Protein AF-A0A6G0PZ71-F1 (afdb_monomer_lite)

Organism: NCBI:txid53985

pLDDT: mean 70.02, std 16.1, range [35.06, 93.56]

Radius of gyration: 21.22 Å; chains: 1; bounding box: 61×42×43 Å

Secondary structure (DSSP, 8-state):
--HHHHHHTT--------HHHHTT-GGGGS---HHHHHHHHHHHTS-SS--------HHHHHHHHHHHSPPPPPPGGGPPPPPHHHHHHHHHHHTTTT--SSS-TTHHHHS-HHHHHHHHHHIIIII---------TT----TT--HHHHHHHHHHHH--SSS-TT-

Foldseek 3Di:
DDPVVVLVVPDDDDDQQDLVLQCVDPVLVDDDDPVRSVVSSCVLRDQLVPPPCPVDDPLLVVLLCQQADAEDADAQVQADADDPSVVVSVVCVVVVNNLHPAGGNNCRRHPHPVVVVVSRVCCVVPRPPPPPLVQDPPDDDDPDHDVVVVVVSSQVSQDDPRTRSRD

Sequence (167 aa):
MTWGDRVRNNNPDNEDITEVMARKSHMLEGVWNPIQQAHLVRTLMADWDITESETWTTDVVNMRQEAMAKAQVSCDESIRAWTQRENDILVAYLEGKLDLPHPLNFIKEIMVGEHRAMLEDMHENVFNVSLTAVIPATVRMPRNAAHAVIFRELFMANTDRNTGQKM

Structure (mmCIF, N/CA/C/O backbone):
data_AF-A0A6G0PZ71-F1
#
_entry.id   AF-A0A6G0PZ71-F1
#
loop_
_atom_site.group_PDB
_atom_site.id
_atom_site.type_symbol
_atom_site.label_atom_id
_atom_site.label_alt_id
_atom_site.label_comp_id
_atom_site.label_asym_id
_atom_site.label_entity_id
_atom_site.label_seq_id
_atom_site.pdbx_PDB_ins_code
_atom_site.Cartn_x
_atom_site.Cartn_y
_atom_site.Cartn_z
_atom_site.occupancy
_atom_site.B_iso_or_equiv
_atom_site.auth_seq_id
_atom_site.auth_comp_id
_atom_site.auth_asym_id
_atom_site.auth_atom_id
_atom_site.pdbx_PDB_model_num
ATOM 1 N N . MET A 1 1 ? 38.014 7.305 6.335 1.00 40.34 1 MET A N 1
ATOM 2 C CA . MET A 1 1 ? 37.488 6.642 5.126 1.00 40.34 1 MET A CA 1
ATOM 3 C C . MET A 1 1 ? 36.433 5.653 5.580 1.00 40.34 1 MET A C 1
ATOM 5 O O . MET A 1 1 ? 36.769 4.674 6.239 1.00 40.34 1 MET A O 1
ATOM 9 N N . THR A 1 2 ? 35.168 5.995 5.377 1.00 49.84 2 THR A N 1
ATOM 10 C CA . THR A 1 2 ? 34.026 5.198 5.837 1.00 49.84 2 THR A CA 1
ATOM 11 C C . THR A 1 2 ? 33.738 4.065 4.849 1.00 49.84 2 THR A C 1
ATOM 13 O O . THR A 1 2 ? 34.220 4.080 3.717 1.00 49.84 2 THR A O 1
ATOM 16 N N . TRP A 1 3 ? 32.974 3.054 5.265 1.00 35.06 3 TRP A N 1
ATOM 17 C CA . TRP A 1 3 ? 32.580 1.953 4.378 1.00 35.06 3 TRP A CA 1
ATOM 18 C C . TRP A 1 3 ? 31.808 2.458 3.144 1.00 35.06 3 TRP A C 1
ATOM 20 O O . TRP A 1 3 ? 32.073 1.996 2.037 1.00 35.06 3 TRP A O 1
ATOM 30 N N . GLY A 1 4 ? 30.978 3.496 3.308 1.00 40.19 4 GLY A N 1
ATOM 31 C CA . GLY A 1 4 ? 30.286 4.162 2.199 1.00 40.19 4 GLY A CA 1
ATOM 32 C C . GLY A 1 4 ? 31.230 4.791 1.167 1.00 40.19 4 GLY A C 1
ATOM 33 O O . GLY A 1 4 ? 30.928 4.779 -0.022 1.00 40.19 4 GLY A O 1
ATOM 34 N N . ASP A 1 5 ? 32.414 5.258 1.580 1.00 41.88 5 ASP A N 1
ATOM 35 C CA . ASP A 1 5 ? 33.416 5.814 0.656 1.00 41.88 5 ASP A CA 1
ATOM 36 C C . ASP A 1 5 ? 34.087 4.728 -0.196 1.00 41.88 5 ASP A C 1
ATOM 38 O O . ASP A 1 5 ? 34.481 4.983 -1.329 1.00 41.88 5 ASP A O 1
ATOM 42 N N . ARG A 1 6 ? 34.204 3.498 0.324 1.00 46.50 6 ARG A N 1
ATOM 43 C CA . ARG A 1 6 ? 34.765 2.365 -0.434 1.00 46.50 6 ARG A CA 1
ATOM 44 C C . ARG A 1 6 ? 33.784 1.791 -1.448 1.00 46.50 6 ARG A C 1
ATOM 46 O O . ARG A 1 6 ? 34.229 1.334 -2.490 1.00 46.50 6 ARG A O 1
ATOM 53 N N . VAL A 1 7 ? 32.487 1.814 -1.145 1.00 48.22 7 VAL A N 1
ATOM 54 C CA . VAL A 1 7 ? 31.440 1.359 -2.073 1.00 48.22 7 VAL A CA 1
ATOM 55 C C . VAL A 1 7 ? 31.344 2.314 -3.263 1.00 48.22 7 VAL A C 1
ATOM 57 O O . VAL A 1 7 ? 31.405 1.867 -4.401 1.00 48.22 7 VAL A O 1
ATOM 60 N N . ARG A 1 8 ? 31.332 3.631 -3.010 1.00 52.03 8 ARG A N 1
ATOM 61 C CA . ARG A 1 8 ? 31.295 4.656 -4.070 1.00 52.03 8 ARG A CA 1
ATOM 62 C C . ARG A 1 8 ? 32.521 4.641 -4.986 1.00 52.03 8 ARG A C 1
ATOM 64 O O . ARG A 1 8 ? 32.387 4.846 -6.184 1.00 52.03 8 ARG A O 1
ATOM 71 N N . ASN A 1 9 ? 33.707 4.373 -4.437 1.00 46.16 9 ASN A N 1
ATOM 72 C CA . ASN A 1 9 ? 34.954 4.375 -5.209 1.00 46.16 9 ASN A CA 1
ATOM 73 C C . ASN A 1 9 ? 35.186 3.109 -6.053 1.00 46.16 9 ASN A C 1
ATOM 75 O O . ASN A 1 9 ? 36.140 3.085 -6.826 1.00 46.16 9 ASN A O 1
ATOM 79 N N . ASN A 1 10 ? 34.368 2.063 -5.896 1.00 47.75 10 ASN A N 1
ATOM 80 C CA . ASN A 1 10 ? 34.544 0.779 -6.582 1.00 47.75 10 ASN A CA 1
ATOM 81 C C . ASN A 1 10 ? 33.603 0.572 -7.779 1.00 47.75 10 ASN A C 1
ATOM 83 O O . ASN A 1 10 ? 33.580 -0.537 -8.306 1.00 47.75 10 ASN A O 1
ATOM 87 N N . ASN A 1 11 ? 32.839 1.584 -8.203 1.00 47.97 11 ASN A N 1
ATOM 88 C CA . ASN A 1 11 ? 31.903 1.442 -9.319 1.00 47.97 11 ASN A CA 1
ATOM 89 C C . ASN A 1 11 ? 32.659 1.507 -10.664 1.00 47.97 11 ASN A C 1
ATOM 91 O O . ASN A 1 11 ? 33.208 2.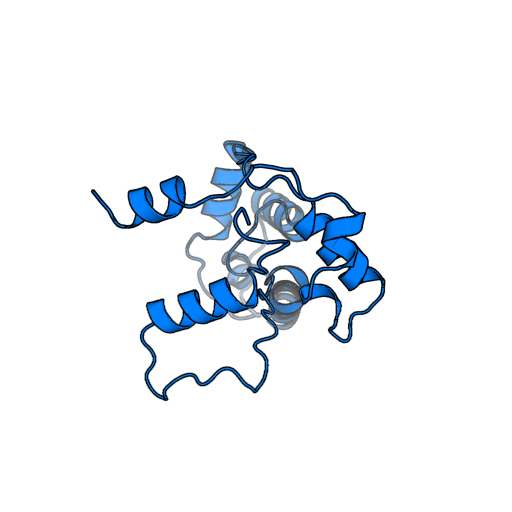567 -10.979 1.00 47.97 11 ASN A O 1
ATOM 95 N N . PRO A 1 12 ? 32.741 0.416 -11.450 1.00 47.22 12 PRO A N 1
ATOM 96 C CA . PRO A 1 12 ? 33.213 0.493 -12.824 1.00 47.22 12 PRO A CA 1
ATOM 97 C C . PRO A 1 12 ? 32.085 1.056 -13.705 1.00 47.22 12 PRO A C 1
ATOM 99 O O . PRO A 1 12 ? 30.935 0.671 -13.538 1.00 47.22 12 PRO A O 1
ATOM 102 N N . ASP A 1 13 ? 32.441 1.994 -14.583 1.00 50.31 13 ASP A N 1
ATOM 103 C CA . ASP A 1 13 ? 31.657 2.627 -15.656 1.00 50.31 13 ASP A CA 1
ATOM 104 C C . ASP A 1 13 ? 30.119 2.693 -15.511 1.00 50.31 13 ASP A C 1
ATOM 106 O O . ASP A 1 13 ? 29.372 1.744 -15.738 1.00 50.31 13 ASP A O 1
ATOM 110 N N . ASN A 1 14 ? 29.669 3.912 -15.190 1.00 53.75 14 ASN A N 1
ATOM 111 C CA . ASN A 1 14 ? 28.287 4.392 -15.165 1.00 53.75 14 ASN A CA 1
ATOM 112 C C . ASN A 1 14 ? 27.637 4.364 -16.565 1.00 53.75 14 ASN A C 1
ATOM 114 O O . ASN A 1 14 ? 27.531 5.408 -17.210 1.00 53.75 14 ASN A O 1
ATOM 118 N N . GLU A 1 15 ? 27.160 3.215 -17.025 1.00 59.19 15 GLU A N 1
ATOM 119 C CA . GLU A 1 15 ? 26.199 3.164 -18.134 1.00 59.19 15 GLU A CA 1
ATOM 120 C C . GLU A 1 15 ? 24.790 2.878 -17.599 1.00 59.19 15 GLU A C 1
ATOM 122 O O . GLU A 1 15 ? 24.599 2.003 -16.751 1.00 59.19 15 GLU A O 1
ATOM 127 N N . ASP A 1 16 ? 23.801 3.641 -18.074 1.00 62.97 16 ASP A N 1
ATOM 128 C CA . ASP A 1 16 ? 22.392 3.430 -17.739 1.00 62.97 16 ASP A CA 1
ATOM 129 C C . ASP A 1 16 ? 21.931 2.051 -18.233 1.00 62.97 16 ASP A C 1
ATOM 131 O O . ASP A 1 16 ? 22.280 1.609 -19.335 1.00 62.97 16 ASP A O 1
ATOM 135 N N . ILE A 1 17 ? 21.126 1.350 -17.428 1.00 67.75 17 ILE A N 1
ATOM 136 C CA . ILE A 1 17 ? 20.658 0.002 -17.767 1.00 67.75 17 ILE A CA 1
ATOM 137 C C . ILE A 1 17 ? 19.709 0.087 -18.969 1.00 67.75 17 ILE A C 1
ATOM 139 O O . ILE A 1 17 ? 18.556 0.504 -18.863 1.00 67.75 17 ILE A O 1
ATOM 143 N N . THR A 1 18 ? 20.183 -0.356 -20.132 1.00 75.12 18 THR A N 1
ATOM 144 C CA . THR A 1 18 ? 19.356 -0.446 -21.344 1.00 75.12 18 THR A CA 1
ATOM 145 C C . THR A 1 18 ? 18.377 -1.621 -21.274 1.00 75.12 18 THR A C 1
ATOM 147 O O . THR A 1 18 ? 18.619 -2.621 -20.596 1.00 75.12 18 THR A O 1
ATOM 150 N N . GLU A 1 19 ? 17.290 -1.568 -22.051 1.00 76.06 19 GLU A N 1
ATOM 151 C CA . GLU A 1 19 ? 16.286 -2.644 -22.100 1.00 76.06 19 GLU A CA 1
ATOM 152 C C . GLU A 1 19 ? 16.896 -4.016 -22.441 1.00 76.06 19 GLU A C 1
ATOM 154 O O . GLU A 1 19 ? 16.490 -5.048 -21.908 1.00 76.06 19 GLU A O 1
ATOM 159 N N . VAL A 1 20 ? 17.917 -4.038 -23.303 1.00 76.50 20 VAL A N 1
ATOM 160 C CA . VAL A 1 20 ? 18.623 -5.267 -23.695 1.00 76.50 20 VAL A CA 1
ATOM 161 C C . VAL A 1 20 ? 19.412 -5.860 -22.523 1.00 76.50 20 VAL A C 1
ATOM 163 O O . VAL A 1 20 ? 19.517 -7.083 -22.424 1.00 76.50 20 VAL A O 1
ATOM 166 N N . MET A 1 21 ? 19.953 -5.019 -21.638 1.00 70.19 21 MET A N 1
ATOM 167 C CA . MET A 1 21 ? 20.651 -5.446 -20.422 1.00 70.19 21 MET A CA 1
ATOM 168 C C . MET A 1 21 ? 19.655 -5.901 -19.355 1.00 70.19 21 MET A C 1
ATOM 170 O O . MET A 1 21 ? 19.818 -6.989 -18.809 1.00 70.19 21 MET A O 1
ATOM 174 N N . ALA A 1 22 ? 18.570 -5.147 -19.145 1.00 70.75 22 ALA A N 1
ATOM 175 C CA . ALA A 1 22 ? 17.492 -5.511 -18.226 1.00 70.75 22 ALA A CA 1
ATOM 176 C C . ALA A 1 22 ? 16.880 -6.878 -18.572 1.00 70.75 22 ALA A C 1
ATOM 178 O O . ALA A 1 22 ? 16.730 -7.734 -17.704 1.00 70.75 22 ALA A O 1
ATOM 179 N N . ARG A 1 23 ? 16.608 -7.132 -19.860 1.00 73.75 23 ARG A N 1
ATOM 180 C CA . ARG A 1 23 ? 16.066 -8.412 -20.351 1.00 73.75 23 ARG A CA 1
ATOM 181 C C . ARG A 1 23 ? 17.004 -9.610 -20.160 1.00 73.75 23 ARG A C 1
ATOM 183 O O . ARG A 1 23 ? 16.532 -10.742 -20.188 1.00 73.75 23 ARG A O 1
ATOM 190 N N . LYS A 1 24 ? 18.309 -9.374 -19.997 1.00 71.19 24 LYS A N 1
ATOM 191 C CA . LYS A 1 24 ? 19.335 -10.401 -19.743 1.00 71.19 24 LYS A CA 1
ATOM 192 C C . LYS A 1 24 ? 19.653 -10.575 -18.256 1.00 71.19 24 LYS A C 1
ATOM 194 O O . LYS A 1 24 ? 20.539 -11.356 -17.927 1.00 71.19 24 LYS A O 1
ATOM 199 N N . SER A 1 25 ? 18.969 -9.843 -17.380 1.00 67.62 25 SER A N 1
ATOM 200 C CA . SER A 1 25 ? 19.173 -9.937 -15.941 1.00 67.62 25 SER A CA 1
ATOM 201 C C . SER A 1 25 ? 18.752 -11.306 -15.416 1.00 67.62 25 SER A C 1
ATOM 203 O O . SER A 1 25 ? 17.664 -11.794 -15.740 1.00 67.62 25 SER A O 1
ATOM 205 N N . HIS A 1 26 ? 19.563 -11.869 -14.518 1.00 65.19 26 HIS A N 1
ATOM 206 C CA . HIS A 1 26 ? 19.209 -13.068 -13.753 1.00 65.19 26 HIS A CA 1
ATOM 207 C C . HIS A 1 26 ? 17.874 -12.916 -12.998 1.00 65.19 26 HIS A C 1
ATOM 209 O O . HIS A 1 26 ? 17.186 -13.907 -12.760 1.00 65.19 26 HIS A O 1
ATOM 215 N N . MET A 1 27 ? 17.451 -11.685 -12.676 1.00 63.28 27 MET A N 1
ATOM 216 C CA . MET A 1 27 ? 16.154 -11.423 -12.039 1.00 63.28 27 MET A CA 1
ATOM 217 C C . MET A 1 27 ? 14.963 -11.871 -12.897 1.00 63.28 27 MET A C 1
ATOM 219 O O . MET A 1 27 ? 13.917 -12.209 -12.352 1.00 63.28 27 MET A O 1
ATOM 223 N N . LEU A 1 28 ? 15.104 -11.917 -14.225 1.00 65.38 28 LEU A N 1
ATOM 224 C CA . LEU A 1 28 ? 14.042 -12.329 -15.148 1.00 65.38 28 LEU A CA 1
ATOM 225 C C . LEU A 1 28 ? 14.050 -13.828 -15.475 1.00 65.38 28 LEU A C 1
ATOM 227 O O . LEU A 1 28 ? 13.153 -14.289 -16.175 1.00 65.38 28 LEU A O 1
ATOM 231 N N . GLU A 1 29 ? 15.013 -14.596 -14.958 1.00 64.69 29 GLU A N 1
ATOM 232 C CA . GLU A 1 29 ? 15.096 -16.052 -15.166 1.00 64.69 29 GLU A CA 1
ATOM 233 C C . GLU A 1 29 ? 14.097 -16.853 -14.307 1.00 64.69 29 GLU A C 1
ATOM 235 O O . GLU A 1 29 ? 13.962 -18.067 -14.467 1.00 64.69 29 GLU A O 1
ATOM 240 N N . GLY A 1 30 ? 13.382 -16.187 -13.395 1.00 64.88 30 GLY A N 1
ATOM 241 C CA . GLY A 1 30 ? 12.307 -16.775 -12.597 1.00 64.88 30 GLY A CA 1
ATOM 242 C C . GLY A 1 30 ? 11.022 -17.062 -13.389 1.00 64.88 30 GLY A C 1
ATOM 243 O O . GLY A 1 30 ? 10.846 -16.652 -14.536 1.00 64.88 30 GLY A O 1
ATOM 244 N N . VAL A 1 31 ? 10.077 -17.763 -12.752 1.00 66.31 31 VAL A N 1
ATOM 245 C CA . VAL A 1 31 ? 8.732 -17.983 -13.310 1.00 66.31 31 VAL A CA 1
ATOM 246 C C . VAL A 1 31 ? 7.898 -16.719 -13.097 1.00 66.31 31 VAL A C 1
ATOM 248 O O . VAL A 1 31 ? 7.267 -16.553 -12.056 1.00 66.31 31 VAL A O 1
ATOM 251 N N . TRP A 1 32 ? 7.908 -15.827 -14.085 1.00 64.31 32 TRP A N 1
ATOM 252 C CA . TRP A 1 32 ? 7.166 -14.566 -14.058 1.00 64.31 32 TRP A CA 1
ATOM 253 C C . TRP A 1 32 ? 5.970 -14.593 -15.011 1.00 64.31 32 TRP A C 1
ATOM 255 O O . TRP A 1 32 ? 6.056 -15.096 -16.131 1.00 64.31 32 TRP A O 1
ATOM 265 N N . ASN A 1 33 ? 4.850 -13.996 -14.601 1.00 69.62 33 ASN A N 1
ATOM 266 C CA . ASN A 1 33 ? 3.786 -13.634 -15.539 1.00 69.62 33 ASN A CA 1
ATOM 267 C C . ASN A 1 33 ? 4.285 -12.496 -16.464 1.00 69.62 33 ASN A C 1
ATOM 269 O O . ASN A 1 33 ? 4.995 -11.612 -15.980 1.00 69.62 33 ASN A O 1
ATOM 273 N N . PRO A 1 34 ? 3.891 -12.447 -17.753 1.00 73.81 34 PRO A N 1
ATOM 274 C CA . PRO A 1 34 ? 4.202 -11.341 -18.666 1.00 73.81 34 PRO A CA 1
ATOM 275 C C . PRO A 1 34 ? 4.065 -9.918 -18.088 1.00 73.81 34 PRO A C 1
ATOM 277 O O . PRO A 1 34 ? 4.902 -9.063 -18.371 1.00 73.81 34 PRO A O 1
ATOM 280 N N . ILE A 1 35 ? 3.055 -9.655 -17.248 1.00 63.34 35 ILE A N 1
ATOM 281 C CA . ILE A 1 35 ? 2.868 -8.339 -16.602 1.00 63.34 35 ILE A CA 1
ATOM 282 C C . ILE A 1 35 ? 3.972 -8.071 -15.571 1.00 63.34 35 ILE A C 1
ATOM 284 O O . ILE A 1 35 ? 4.549 -6.987 -15.534 1.00 63.34 35 ILE A O 1
ATOM 288 N N . GLN A 1 36 ? 4.307 -9.075 -14.762 1.00 60.78 36 GLN A N 1
ATOM 289 C CA . GLN A 1 36 ? 5.369 -8.984 -13.760 1.00 60.78 36 GLN A CA 1
ATOM 290 C C . GLN A 1 36 ? 6.735 -8.827 -14.427 1.00 60.78 36 GLN A C 1
ATOM 292 O O . GLN A 1 36 ? 7.547 -8.029 -13.975 1.00 60.78 36 GLN A O 1
ATOM 297 N N . GLN A 1 37 ? 6.961 -9.519 -15.545 1.00 68.38 37 GLN A N 1
ATOM 298 C CA . GLN A 1 37 ? 8.175 -9.371 -16.341 1.00 68.38 37 GLN A CA 1
ATOM 299 C C . GLN A 1 37 ? 8.317 -7.943 -16.889 1.00 68.38 37 GLN A C 1
ATOM 301 O O . GLN A 1 37 ? 9.398 -7.364 -16.814 1.00 68.38 37 GLN A O 1
ATOM 306 N N . ALA A 1 38 ? 7.229 -7.348 -17.390 1.00 68.31 38 ALA A N 1
ATOM 307 C CA . ALA A 1 38 ? 7.227 -5.963 -17.859 1.00 68.31 38 ALA A CA 1
ATOM 308 C C . ALA A 1 38 ? 7.487 -4.960 -16.722 1.00 68.31 38 ALA A C 1
ATOM 310 O O . ALA A 1 38 ? 8.250 -4.011 -16.906 1.00 68.31 38 ALA A O 1
ATOM 311 N N . HIS A 1 39 ? 6.899 -5.183 -15.543 1.00 67.62 39 HIS A N 1
ATOM 312 C CA . HIS A 1 39 ? 7.172 -4.368 -14.359 1.00 67.62 39 HIS A CA 1
ATOM 313 C C . HIS A 1 39 ? 8.634 -4.477 -13.930 1.00 67.62 39 HIS A C 1
ATOM 315 O O . HIS A 1 39 ? 9.276 -3.450 -13.760 1.00 67.62 39 HIS A O 1
ATOM 321 N N . LEU A 1 40 ? 9.190 -5.688 -13.857 1.00 68.06 40 LEU A N 1
ATOM 322 C CA . LEU A 1 40 ? 10.593 -5.905 -13.507 1.00 68.06 40 LEU A CA 1
ATOM 323 C C . LEU A 1 40 ? 11.541 -5.220 -14.493 1.00 68.06 40 LEU A C 1
ATOM 325 O O . LEU A 1 40 ? 12.454 -4.527 -14.066 1.00 68.06 40 LEU A O 1
ATOM 329 N N . VAL A 1 41 ? 11.306 -5.340 -15.804 1.00 73.31 41 VAL A N 1
ATOM 330 C CA . VAL A 1 41 ? 12.112 -4.631 -16.816 1.00 73.31 41 VAL A CA 1
ATOM 331 C C . VAL A 1 41 ? 12.043 -3.116 -16.609 1.00 73.31 41 VAL A C 1
ATOM 333 O O . VAL A 1 41 ? 13.076 -2.453 -16.633 1.00 73.31 41 VAL A O 1
ATOM 336 N N . ARG A 1 42 ? 10.852 -2.567 -16.349 1.00 72.06 42 ARG A N 1
ATOM 337 C CA . ARG A 1 42 ? 10.678 -1.135 -16.071 1.00 72.06 42 ARG A CA 1
ATOM 338 C C . ARG A 1 42 ? 11.414 -0.701 -14.803 1.00 72.06 42 ARG A C 1
ATOM 340 O O . ARG A 1 42 ? 12.027 0.356 -14.807 1.00 72.06 42 ARG A O 1
ATOM 347 N N . THR A 1 43 ? 11.364 -1.509 -13.748 1.00 70.44 43 THR A N 1
ATOM 348 C CA . THR A 1 43 ? 12.069 -1.286 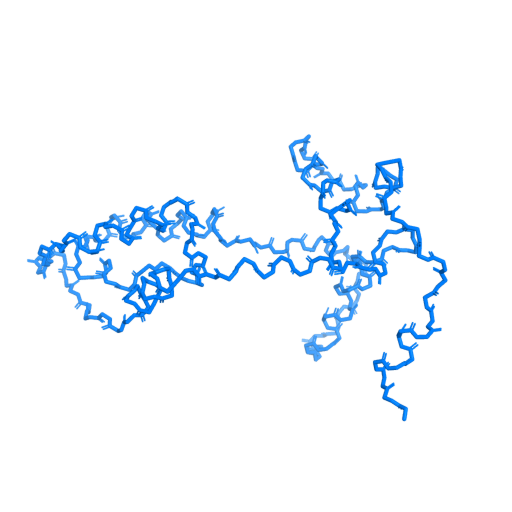-12.478 1.00 70.44 43 THR A CA 1
ATOM 349 C C . THR A 1 43 ? 13.587 -1.318 -12.669 1.00 70.44 43 THR A C 1
ATOM 351 O O . THR A 1 43 ? 14.284 -0.453 -12.151 1.00 70.44 43 THR A O 1
ATOM 354 N N . LEU A 1 44 ? 14.107 -2.260 -13.462 1.00 70.12 44 LEU A N 1
ATOM 355 C CA . LEU A 1 44 ? 15.536 -2.351 -13.788 1.00 70.12 44 LEU A CA 1
ATOM 356 C C . LEU A 1 44 ? 16.041 -1.146 -14.591 1.00 70.12 44 LEU A C 1
ATOM 358 O O . LEU A 1 44 ? 17.199 -0.771 -14.460 1.00 70.12 44 LEU A O 1
ATOM 362 N N . MET A 1 45 ? 15.184 -0.574 -15.436 1.00 73.94 45 MET A N 1
ATOM 363 C CA . MET A 1 45 ? 15.492 0.592 -16.269 1.00 73.94 45 MET A CA 1
ATOM 364 C C . MET A 1 45 ? 15.140 1.926 -15.600 1.00 73.94 45 MET A C 1
ATOM 366 O O . MET A 1 45 ? 15.338 2.976 -16.210 1.00 73.94 45 MET A O 1
ATOM 370 N N . ALA A 1 46 ? 14.557 1.901 -14.400 1.00 67.50 46 ALA A N 1
ATOM 371 C CA . ALA A 1 46 ? 14.232 3.118 -13.679 1.00 67.50 46 ALA A CA 1
ATOM 372 C C . ALA A 1 46 ? 15.527 3.815 -13.255 1.00 67.50 46 ALA A C 1
ATOM 374 O O . ALA A 1 46 ? 16.493 3.170 -12.845 1.00 67.50 46 ALA A O 1
ATOM 375 N N . ASP A 1 47 ? 15.540 5.137 -13.371 1.00 66.75 47 ASP A N 1
ATOM 376 C CA . ASP A 1 47 ? 16.634 5.945 -12.861 1.00 66.75 47 ASP A CA 1
ATOM 377 C C . ASP A 1 47 ? 16.461 6.099 -11.344 1.00 66.75 47 ASP A C 1
ATOM 379 O O . ASP A 1 47 ? 15.630 6.873 -10.871 1.00 66.75 47 ASP A O 1
ATOM 383 N N . TRP A 1 48 ? 17.222 5.306 -10.592 1.00 66.00 48 TRP A N 1
ATOM 384 C CA . TRP A 1 48 ? 17.226 5.309 -9.127 1.00 66.00 48 TRP A CA 1
ATOM 385 C C . TRP A 1 48 ? 18.075 6.443 -8.535 1.00 66.00 48 TRP A C 1
ATOM 387 O O . TRP A 1 48 ? 17.951 6.740 -7.345 1.00 66.00 48 TRP A O 1
ATOM 397 N N . ASP A 1 49 ? 18.907 7.103 -9.354 1.00 61.28 49 ASP A N 1
ATOM 398 C CA . ASP A 1 49 ? 19.669 8.291 -8.955 1.00 61.28 49 ASP A CA 1
ATOM 399 C C . ASP A 1 49 ? 18.749 9.533 -8.928 1.00 61.28 49 ASP A C 1
ATOM 401 O O . ASP A 1 49 ? 18.984 10.473 -8.156 1.00 61.28 49 ASP A O 1
ATOM 405 N N . ILE A 1 50 ? 17.648 9.523 -9.697 1.00 56.88 50 ILE A N 1
ATOM 406 C CA . ILE A 1 50 ? 16.546 10.476 -9.534 1.00 56.88 50 ILE A CA 1
ATOM 407 C C . ILE A 1 50 ? 15.769 10.082 -8.281 1.00 56.88 50 ILE A C 1
ATOM 409 O O . ILE A 1 50 ? 14.804 9.319 -8.297 1.00 56.88 50 ILE A O 1
ATOM 413 N N . THR A 1 51 ? 16.154 10.687 -7.161 1.00 52.31 51 THR A N 1
ATOM 414 C CA . THR A 1 51 ? 15.222 10.849 -6.051 1.00 52.31 51 THR A CA 1
ATOM 415 C C . THR A 1 51 ? 14.153 11.812 -6.553 1.00 52.31 51 THR A C 1
ATOM 417 O O . THR A 1 51 ? 14.303 13.029 -6.435 1.00 52.31 51 THR A O 1
ATOM 420 N N . GLU A 1 52 ? 13.086 11.297 -7.168 1.00 49.31 52 GLU A N 1
ATOM 421 C CA . GLU A 1 52 ? 11.850 12.057 -7.270 1.00 49.31 52 GLU A CA 1
ATOM 422 C C . GLU A 1 52 ? 11.408 12.271 -5.827 1.00 49.31 52 GLU A C 1
ATOM 424 O O . GLU A 1 52 ? 10.686 11.480 -5.224 1.00 49.31 52 GLU A O 1
ATOM 429 N N . SER A 1 53 ? 11.905 13.348 -5.220 1.00 47.03 53 SER A N 1
ATOM 430 C CA . SER A 1 53 ? 11.240 13.948 -4.089 1.00 47.03 53 SER A CA 1
ATOM 431 C C . SER A 1 53 ? 9.968 14.538 -4.675 1.00 47.03 53 SER A C 1
ATOM 433 O O . SER A 1 53 ? 9.891 15.741 -4.933 1.00 47.03 53 SER A O 1
ATOM 435 N N . GLU A 1 54 ? 8.983 13.689 -4.959 1.00 55.78 54 GLU A N 1
ATOM 436 C CA . GLU A 1 54 ? 7.615 14.149 -5.038 1.00 55.78 54 GLU A CA 1
ATOM 437 C C . GLU A 1 54 ? 7.329 14.705 -3.649 1.00 55.78 54 GLU A C 1
ATOM 439 O O . GLU A 1 54 ? 7.038 13.996 -2.685 1.00 55.78 54 GLU A O 1
ATOM 444 N N . THR A 1 55 ? 7.595 16.001 -3.505 1.00 62.25 55 THR A N 1
ATOM 445 C CA . THR A 1 55 ? 7.368 16.719 -2.270 1.00 62.25 55 THR A CA 1
ATOM 446 C C . THR A 1 55 ? 5.874 16.668 -2.074 1.00 62.25 55 THR A C 1
ATOM 448 O O . THR A 1 55 ? 5.136 17.346 -2.795 1.00 62.25 55 THR A O 1
ATOM 451 N N . TRP A 1 56 ? 5.428 15.823 -1.147 1.00 73.31 56 TRP A N 1
ATOM 452 C CA . TRP A 1 56 ? 4.019 15.738 -0.823 1.00 73.31 56 TRP A CA 1
ATOM 453 C C . TRP A 1 56 ? 3.509 17.138 -0.548 1.00 73.31 56 TRP A C 1
ATOM 455 O O . TRP A 1 56 ? 4.130 17.927 0.175 1.00 73.31 56 TRP A O 1
ATOM 465 N N . THR A 1 57 ? 2.374 17.453 -1.155 1.00 85.25 57 THR A N 1
ATOM 466 C CA . THR A 1 57 ? 1.703 18.704 -0.852 1.00 85.25 57 THR A CA 1
ATOM 467 C C . THR A 1 57 ? 1.391 18.735 0.642 1.00 85.25 57 THR A C 1
ATOM 469 O O . THR A 1 57 ? 1.186 17.700 1.285 1.00 85.25 57 THR A O 1
ATOM 472 N N . THR A 1 58 ? 1.339 19.934 1.218 1.00 86.81 58 THR A N 1
ATOM 473 C CA . THR A 1 58 ? 0.988 20.108 2.635 1.00 86.81 58 THR A CA 1
ATOM 474 C C . THR A 1 58 ? -0.336 19.420 2.978 1.00 86.81 58 THR A C 1
ATOM 476 O O . THR A 1 58 ? -0.492 18.896 4.076 1.00 86.81 58 THR A O 1
ATOM 479 N N . ASP A 1 59 ? -1.267 19.365 2.024 1.00 88.81 59 ASP A N 1
ATOM 480 C CA . ASP A 1 59 ? -2.540 18.673 2.197 1.00 88.81 59 ASP A CA 1
ATOM 481 C C . ASP A 1 59 ? -2.375 17.149 2.312 1.00 88.81 59 ASP A C 1
ATOM 483 O O . ASP A 1 59 ? -2.912 16.567 3.249 1.00 88.81 59 ASP A O 1
ATOM 487 N N . VAL A 1 60 ? -1.557 16.509 1.465 1.00 85.44 60 VAL A N 1
ATOM 488 C CA . VAL A 1 60 ? -1.261 15.065 1.570 1.00 85.44 60 VAL A CA 1
ATOM 489 C C . VAL A 1 60 ? -0.601 14.734 2.909 1.00 85.44 60 VAL A C 1
ATOM 491 O O . VAL A 1 60 ? -0.969 13.755 3.556 1.00 85.44 60 VAL A O 1
ATOM 494 N N . VAL A 1 61 ? 0.330 15.571 3.378 1.00 87.56 61 VAL A N 1
ATOM 495 C CA . VAL A 1 61 ? 0.959 15.393 4.699 1.00 87.56 61 VAL A CA 1
ATOM 496 C C . VAL A 1 61 ? -0.086 15.443 5.817 1.00 87.56 61 VAL A C 1
ATOM 498 O O . VAL A 1 61 ? -0.086 14.574 6.692 1.00 87.56 61 VAL A O 1
ATOM 501 N N . ASN A 1 62 ? -1.003 16.413 5.773 1.00 92.12 62 ASN A N 1
ATOM 502 C CA . ASN A 1 62 ? -2.077 16.538 6.759 1.00 92.12 62 ASN A CA 1
ATOM 503 C C . ASN A 1 62 ? -3.034 15.338 6.705 1.00 92.12 62 ASN A C 1
ATOM 505 O O . ASN A 1 62 ? -3.324 14.745 7.739 1.00 92.12 62 ASN A O 1
ATOM 509 N N . MET A 1 63 ? -3.449 14.915 5.507 1.00 92.06 63 MET A N 1
ATOM 510 C CA . MET A 1 63 ? -4.299 13.735 5.315 1.00 92.06 63 MET A CA 1
ATOM 511 C C . MET A 1 63 ? -3.664 12.469 5.899 1.00 92.06 63 MET A C 1
ATOM 513 O O . MET A 1 63 ? -4.349 11.686 6.555 1.00 92.06 63 MET A O 1
ATOM 517 N N . ARG A 1 64 ? -2.349 12.278 5.724 1.00 88.94 64 ARG A N 1
ATOM 518 C CA . ARG A 1 64 ? -1.620 11.151 6.326 1.00 88.94 64 ARG A CA 1
ATOM 519 C C . ARG A 1 64 ? -1.613 11.225 7.851 1.00 88.94 64 ARG A C 1
ATOM 521 O O . ARG A 1 64 ? -1.850 10.215 8.508 1.00 88.94 64 ARG A O 1
ATOM 528 N N . GLN A 1 65 ? -1.374 12.405 8.423 1.00 89.12 65 GLN A N 1
ATOM 529 C CA . GLN A 1 65 ? -1.413 12.592 9.877 1.00 89.12 65 GLN A CA 1
ATOM 530 C C . GLN A 1 65 ? -2.806 12.310 10.453 1.00 89.12 65 GLN A C 1
ATOM 532 O O . GLN A 1 65 ? -2.915 11.623 11.466 1.00 89.12 65 GLN A O 1
ATOM 537 N N . GLU A 1 66 ? -3.860 12.785 9.789 1.00 91.44 66 GLU A N 1
ATOM 538 C CA . GLU A 1 66 ? -5.255 12.538 10.165 1.00 91.44 66 GLU A CA 1
ATOM 539 C C . GLU A 1 66 ? -5.610 11.044 10.056 1.00 91.44 66 GLU A C 1
ATOM 541 O O . GLU A 1 66 ? -6.172 10.470 10.987 1.00 91.44 66 GLU A O 1
ATOM 546 N N . ALA A 1 67 ? -5.203 10.376 8.971 1.00 89.88 67 ALA A N 1
ATOM 547 C CA . ALA A 1 67 ? -5.405 8.940 8.769 1.00 89.88 67 ALA A CA 1
ATOM 548 C C . ALA A 1 67 ? -4.707 8.068 9.825 1.00 89.88 67 ALA A C 1
ATOM 550 O O . ALA A 1 67 ? -5.223 7.016 10.212 1.00 89.88 67 ALA A O 1
ATOM 551 N N . MET A 1 68 ? -3.526 8.494 10.281 1.00 88.38 68 MET A N 1
ATOM 552 C CA . MET A 1 68 ? -2.711 7.788 11.272 1.00 88.38 68 MET A CA 1
ATOM 553 C C . MET A 1 68 ? -3.012 8.210 12.712 1.00 88.38 68 MET A C 1
ATOM 555 O O . MET A 1 68 ? -2.492 7.596 13.649 1.00 88.38 68 MET A O 1
ATOM 559 N N . ALA A 1 69 ? -3.858 9.221 12.920 1.00 89.06 69 ALA A N 1
ATOM 560 C CA . ALA A 1 69 ? -4.251 9.655 14.248 1.00 89.06 69 ALA A CA 1
ATOM 561 C C . ALA A 1 69 ? -4.889 8.499 15.030 1.00 89.06 69 ALA A C 1
ATOM 563 O O . ALA A 1 69 ? -5.474 7.565 14.473 1.00 89.06 69 ALA A O 1
ATOM 564 N N . LYS A 1 70 ? -4.744 8.534 16.354 1.00 87.06 70 LYS A N 1
ATOM 565 C CA . LYS A 1 70 ? -5.295 7.488 17.211 1.00 87.06 70 LYS A CA 1
ATOM 566 C C . LYS A 1 70 ? -6.824 7.551 17.175 1.00 87.06 70 LYS A C 1
ATOM 568 O O . LYS A 1 70 ? -7.400 8.520 17.656 1.00 87.06 70 LYS A O 1
ATOM 573 N N . ALA A 1 71 ? -7.441 6.484 16.682 1.00 85.69 71 ALA A N 1
ATOM 574 C CA . ALA A 1 71 ? -8.885 6.294 16.706 1.00 85.69 71 ALA A CA 1
ATOM 575 C C . ALA A 1 71 ? -9.329 5.494 17.942 1.00 85.69 71 ALA A C 1
ATOM 577 O O . ALA A 1 71 ? -8.584 4.657 18.468 1.00 85.69 71 ALA A O 1
ATOM 578 N N . GLN A 1 72 ? -10.544 5.752 18.407 1.00 82.19 72 GLN A N 1
ATOM 579 C CA . GLN A 1 72 ? -11.259 4.924 19.369 1.00 82.19 72 GLN A CA 1
ATOM 580 C C . GLN A 1 72 ? -11.838 3.702 18.657 1.00 82.19 72 GLN A C 1
ATOM 582 O O . GLN A 1 72 ? -12.341 3.785 17.546 1.00 82.19 72 GLN A O 1
ATOM 587 N N . VAL A 1 73 ? -11.773 2.531 19.279 1.00 76.75 73 VAL A N 1
ATOM 588 C CA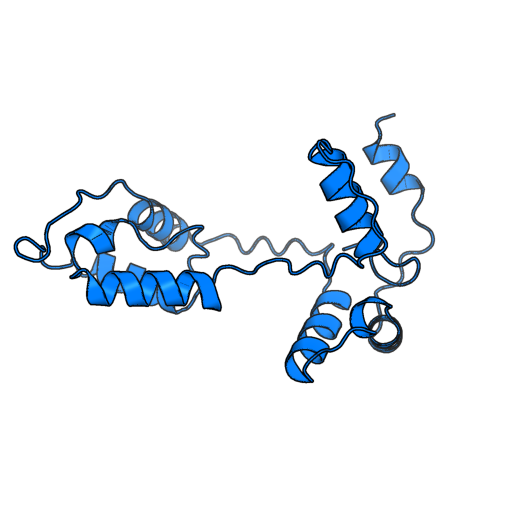 . VAL A 1 73 ? -12.388 1.337 18.689 1.00 76.75 73 VAL A CA 1
ATOM 589 C C . VAL A 1 73 ? -13.860 1.329 19.080 1.00 76.75 73 VAL A C 1
ATOM 591 O O . VAL A 1 73 ? -14.166 1.260 20.270 1.00 76.75 73 VAL A O 1
ATOM 594 N N . SER A 1 74 ? -14.765 1.394 18.101 1.00 75.00 74 SER A N 1
ATOM 595 C CA . SER A 1 74 ? -16.196 1.206 18.338 1.00 75.00 74 SER A CA 1
ATOM 596 C C . SER A 1 74 ? -16.632 -0.211 17.971 1.00 75.00 74 SER A C 1
ATOM 598 O O . SER A 1 74 ? -16.168 -0.794 16.985 1.00 75.00 74 SER A O 1
ATOM 600 N N . CYS A 1 75 ? -17.558 -0.755 18.763 1.00 75.06 75 CYS A N 1
ATOM 601 C CA . CYS A 1 75 ? -18.348 -1.916 18.362 1.00 75.06 75 CYS A CA 1
ATOM 602 C C . CYS A 1 75 ? -19.250 -1.539 17.179 1.00 75.06 75 CYS A C 1
ATOM 604 O O . CYS A 1 75 ? -19.608 -0.371 17.024 1.00 75.06 75 CYS A O 1
ATOM 606 N N . ASP A 1 76 ? -19.653 -2.528 16.383 1.00 77.12 76 ASP A N 1
ATOM 607 C CA . ASP A 1 76 ? -20.430 -2.311 15.152 1.00 77.12 76 ASP A CA 1
ATOM 608 C C . ASP A 1 76 ? -21.787 -1.623 15.405 1.00 77.12 76 ASP A C 1
ATOM 610 O O . ASP A 1 76 ? -22.313 -0.928 14.541 1.00 77.12 76 ASP A O 1
ATOM 614 N N . GLU A 1 77 ? -22.317 -1.744 16.621 1.00 73.44 77 GLU A N 1
ATOM 615 C CA . GLU A 1 77 ? -23.562 -1.114 17.083 1.00 73.44 77 GLU A CA 1
ATOM 616 C C . GLU A 1 77 ? -23.404 0.380 17.430 1.00 73.44 77 GLU A C 1
ATOM 618 O O . GLU A 1 77 ? -24.397 1.087 17.594 1.00 73.44 77 GLU A O 1
ATOM 623 N N . SER A 1 78 ? -22.163 0.865 17.534 1.00 79.12 78 SER A N 1
ATOM 624 C CA . SER A 1 78 ? -21.805 2.209 18.008 1.00 79.12 78 SER A CA 1
ATOM 625 C C . SER A 1 78 ? -20.879 2.941 17.032 1.00 79.12 78 SER A C 1
ATOM 627 O O . SER A 1 78 ? -20.031 3.730 17.456 1.00 79.12 78 SER A O 1
ATOM 629 N N . ILE A 1 79 ? -21.012 2.671 15.731 1.00 85.69 79 ILE A N 1
ATOM 630 C CA . ILE A 1 79 ? -20.282 3.406 14.692 1.00 85.69 79 ILE A CA 1
ATOM 631 C C . ILE A 1 79 ? -20.787 4.849 14.599 1.00 85.69 79 ILE A C 1
ATOM 633 O O . ILE A 1 79 ? -21.989 5.116 14.688 1.00 85.69 79 ILE A O 1
ATOM 637 N N . ARG A 1 80 ? -19.876 5.802 14.402 1.00 89.19 80 ARG A N 1
ATOM 638 C CA . ARG A 1 80 ? -20.249 7.201 14.155 1.00 89.19 80 ARG A CA 1
ATOM 639 C C . ARG A 1 80 ? -20.368 7.487 12.662 1.00 89.19 80 ARG A C 1
ATOM 641 O O . ARG A 1 80 ? -19.772 6.807 11.832 1.00 89.19 80 ARG A O 1
ATOM 648 N N . ALA A 1 81 ? -21.068 8.567 12.326 1.00 87.31 81 ALA A N 1
ATOM 649 C CA . ALA A 1 81 ? -21.046 9.101 10.969 1.00 87.31 81 ALA A CA 1
ATOM 650 C C . ALA A 1 81 ? -19.643 9.627 10.608 1.00 87.31 81 ALA A C 1
ATOM 652 O O . ALA A 1 81 ? -18.972 10.264 11.432 1.00 87.31 81 ALA A O 1
ATOM 653 N N . TRP A 1 82 ? -19.210 9.378 9.370 1.00 89.62 82 TRP A N 1
ATOM 654 C CA . TRP A 1 82 ? -17.978 9.962 8.848 1.00 89.62 82 TRP A CA 1
ATOM 655 C C . TRP A 1 82 ? -18.150 11.457 8.569 1.00 89.62 82 TRP A C 1
ATOM 657 O O . TRP A 1 82 ? -19.250 11.956 8.319 1.00 89.62 82 TRP A O 1
ATOM 667 N N . THR A 1 83 ? -17.039 12.179 8.576 1.00 92.44 83 THR A N 1
ATOM 668 C CA . THR A 1 83 ? -16.964 13.574 8.134 1.00 92.44 83 THR A CA 1
ATOM 669 C C . THR A 1 83 ? -16.606 13.660 6.647 1.00 92.44 83 THR A C 1
ATOM 671 O O . THR A 1 83 ? -16.092 12.706 6.065 1.00 92.44 83 THR A O 1
ATOM 674 N N . GLN A 1 84 ? -16.835 14.819 6.015 1.00 92.38 84 GLN A N 1
ATOM 675 C CA . GLN A 1 84 ? -16.427 15.029 4.618 1.00 92.38 84 GLN A CA 1
ATOM 676 C C . GLN A 1 84 ? -14.911 14.866 4.438 1.00 92.38 84 GLN A C 1
ATOM 678 O O . GLN A 1 84 ? -14.464 14.250 3.478 1.00 92.38 84 GLN A O 1
ATOM 683 N N . ARG A 1 85 ? -14.125 15.351 5.407 1.00 92.88 85 ARG A N 1
ATOM 684 C CA . ARG A 1 85 ? -12.665 15.240 5.385 1.00 92.88 85 ARG A CA 1
ATOM 685 C C . ARG A 1 85 ? -12.205 13.782 5.396 1.00 92.88 85 ARG A C 1
ATOM 687 O O . ARG A 1 85 ? -11.332 13.415 4.625 1.00 92.88 85 ARG A O 1
ATOM 694 N N . GLU A 1 86 ? -12.825 12.938 6.216 1.00 92.69 86 GLU A N 1
ATOM 695 C CA . GLU A 1 86 ? -12.516 11.503 6.263 1.00 92.69 86 GLU A CA 1
ATOM 696 C C . GLU A 1 86 ? -12.888 10.774 4.979 1.00 92.69 86 GLU A C 1
ATOM 698 O O . GLU A 1 86 ? -12.170 9.866 4.566 1.00 92.69 86 GLU A O 1
ATOM 703 N N . ASN A 1 87 ? -13.976 11.189 4.328 1.00 93.00 87 ASN A N 1
ATOM 704 C CA . ASN A 1 87 ? -14.333 10.680 3.012 1.00 93.00 87 ASN A CA 1
ATOM 705 C C . ASN A 1 87 ? -13.263 11.039 1.970 1.00 93.00 87 ASN A C 1
ATOM 707 O O . ASN A 1 87 ? -12.828 10.169 1.221 1.00 93.00 87 ASN A O 1
ATOM 711 N N . ASP A 1 88 ? -12.793 12.287 1.955 1.00 93.56 88 ASP A N 1
ATOM 712 C CA . ASP A 1 88 ? -11.754 12.727 1.018 1.00 93.56 88 ASP A CA 1
ATOM 713 C C . ASP A 1 88 ? -10.433 11.969 1.252 1.00 93.56 88 ASP A C 1
ATOM 715 O O . ASP A 1 88 ? -9.785 11.530 0.301 1.00 93.56 88 ASP A O 1
ATOM 719 N N . ILE A 1 89 ? -10.071 11.734 2.519 1.00 92.94 89 ILE A N 1
ATOM 720 C CA . ILE A 1 89 ? -8.901 10.926 2.895 1.00 92.94 89 ILE A CA 1
ATOM 721 C C . ILE A 1 89 ? -9.081 9.466 2.460 1.00 92.94 89 ILE A C 1
ATOM 723 O O . ILE A 1 89 ? -8.143 8.868 1.935 1.00 92.94 89 ILE A O 1
ATOM 727 N N . LEU A 1 90 ? -10.265 8.878 2.656 1.00 91.75 90 LEU A N 1
ATOM 728 C CA . LEU A 1 90 ? -10.551 7.505 2.237 1.00 91.75 90 LEU A CA 1
ATOM 729 C C . LEU A 1 90 ? -10.443 7.353 0.714 1.00 91.75 90 LEU A C 1
ATOM 731 O O . LEU A 1 90 ? -9.859 6.381 0.245 1.00 91.75 90 LEU A O 1
ATOM 735 N N . VAL A 1 91 ? -10.946 8.319 -0.059 1.00 92.00 91 VAL A N 1
ATOM 736 C CA . VAL A 1 91 ? -10.800 8.330 -1.522 1.00 92.00 91 VAL A CA 1
ATOM 737 C C . VAL A 1 91 ? -9.326 8.437 -1.915 1.00 92.00 91 VAL A C 1
ATOM 739 O O . VAL A 1 91 ? -8.848 7.609 -2.684 1.00 92.00 91 VAL A O 1
ATOM 742 N N . ALA A 1 92 ? -8.575 9.380 -1.336 1.00 87.06 92 ALA A N 1
ATOM 743 C CA . ALA A 1 92 ? -7.144 9.532 -1.614 1.00 87.06 92 ALA A CA 1
ATOM 744 C C . ALA A 1 92 ? -6.328 8.279 -1.237 1.00 87.06 92 ALA A C 1
ATOM 746 O O . ALA A 1 92 ? -5.353 7.936 -1.909 1.00 87.06 92 ALA A O 1
ATOM 747 N N . TYR A 1 93 ? -6.736 7.577 -0.177 1.00 88.38 93 TYR A N 1
ATOM 748 C CA . TYR A 1 93 ? -6.170 6.291 0.218 1.00 88.38 93 TYR A CA 1
ATOM 749 C C . TYR A 1 93 ? -6.451 5.196 -0.814 1.00 88.38 93 TYR A C 1
ATOM 751 O O . TYR A 1 93 ? -5.521 4.511 -1.227 1.00 88.38 93 TYR A O 1
ATOM 759 N N . LEU A 1 94 ? -7.699 5.052 -1.268 1.00 86.00 94 LEU A N 1
ATOM 760 C CA . LEU A 1 94 ? -8.077 4.066 -2.288 1.00 86.00 94 LEU A CA 1
ATOM 761 C C . LEU A 1 94 ? -7.403 4.329 -3.642 1.00 86.00 94 LEU A C 1
ATOM 763 O O . LEU A 1 94 ? -7.110 3.391 -4.377 1.00 86.00 94 LEU A O 1
ATOM 767 N N . GLU A 1 95 ? -7.114 5.590 -3.954 1.00 84.12 95 GLU A N 1
ATOM 768 C CA . GLU A 1 95 ? -6.334 5.989 -5.130 1.00 84.12 95 GLU A CA 1
ATOM 769 C C . GLU A 1 95 ? -4.825 5.703 -4.993 1.00 84.12 95 GLU A C 1
ATOM 771 O O . GLU A 1 95 ? -4.080 5.913 -5.948 1.00 84.12 95 GLU A O 1
ATOM 776 N N . GLY A 1 96 ? -4.354 5.253 -3.824 1.00 79.00 96 GLY A N 1
ATOM 777 C CA . GLY A 1 96 ? -2.941 4.960 -3.564 1.00 79.00 96 GLY A CA 1
ATOM 778 C C . GLY A 1 96 ? -2.058 6.197 -3.362 1.00 79.00 96 GLY A C 1
ATOM 779 O O . GLY A 1 96 ? -0.842 6.069 -3.281 1.00 79.00 96 GLY A O 1
ATOM 780 N N . LYS A 1 97 ? -2.639 7.399 -3.242 1.00 80.94 97 LYS A N 1
ATOM 781 C CA . LYS A 1 97 ? -1.884 8.664 -3.124 1.00 80.94 97 LYS A CA 1
ATOM 782 C C . LYS A 1 97 ? -1.254 8.879 -1.750 1.00 80.94 97 LYS A C 1
ATOM 784 O O . LYS A 1 97 ? -0.329 9.673 -1.608 1.00 80.94 97 LYS A O 1
ATOM 789 N N . LEU A 1 98 ? -1.796 8.228 -0.720 1.00 79.94 98 LEU A N 1
ATOM 790 C CA . LEU A 1 98 ? -1.388 8.454 0.668 1.00 79.94 98 LEU A CA 1
ATOM 791 C C . LEU A 1 98 ? -0.281 7.521 1.158 1.00 79.94 98 LEU A C 1
ATOM 793 O O . LEU A 1 98 ? 0.213 7.794 2.243 1.00 79.94 98 LEU A O 1
ATOM 797 N N . ASP A 1 99 ? 0.080 6.465 0.414 1.00 79.50 99 ASP A N 1
ATOM 798 C CA . ASP A 1 99 ? 1.156 5.502 0.728 1.00 79.50 99 ASP A CA 1
ATOM 799 C C . ASP A 1 99 ? 1.318 5.225 2.241 1.00 79.50 99 ASP A C 1
ATOM 801 O O . ASP A 1 99 ? 2.314 5.581 2.884 1.00 79.50 99 ASP A O 1
ATOM 805 N N . LEU A 1 100 ? 0.245 4.714 2.854 1.00 82.25 100 LEU A N 1
ATOM 806 C CA . LEU A 1 100 ? 0.167 4.485 4.298 1.00 82.25 100 LEU A CA 1
ATOM 807 C C . LEU A 1 100 ? 0.745 3.108 4.669 1.00 82.25 100 LEU A C 1
ATOM 809 O O . LEU A 1 100 ? 0.539 2.159 3.924 1.00 82.25 100 LEU A O 1
ATOM 813 N N . PRO A 1 101 ? 1.385 2.958 5.846 1.00 80.50 101 PRO A N 1
ATOM 814 C CA . PRO A 1 101 ? 1.956 1.678 6.291 1.00 80.50 101 PRO A CA 1
ATOM 815 C C . PRO A 1 101 ? 0.916 0.675 6.818 1.00 80.50 101 PRO A C 1
ATOM 817 O O . PRO A 1 101 ? 1.250 -0.466 7.126 1.00 80.50 101 PRO A O 1
ATOM 820 N N . HIS A 1 102 ? -0.312 1.133 7.042 1.00 82.19 102 HIS A N 1
ATOM 821 C CA . HIS A 1 102 ? -1.445 0.332 7.480 1.00 82.19 102 HIS A CA 1
ATOM 822 C C . HIS A 1 102 ? -2.743 1.029 7.039 1.00 82.19 102 HIS A C 1
ATOM 824 O O . HIS A 1 102 ? -2.722 2.229 6.731 1.00 82.19 102 HIS A O 1
ATOM 830 N N . PRO A 1 103 ? -3.890 0.330 7.057 1.00 87.00 103 PRO A N 1
ATOM 831 C CA . PRO A 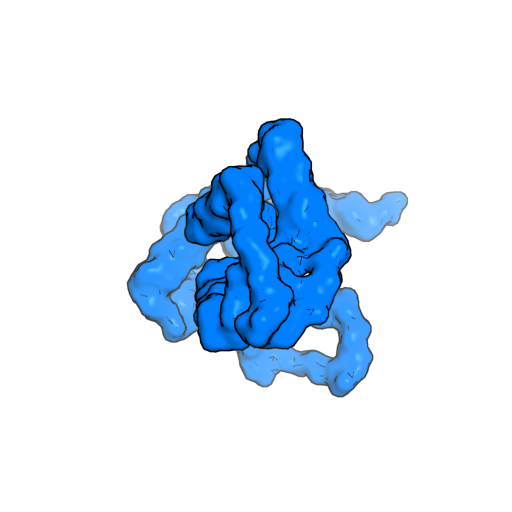1 103 ? -5.195 0.940 6.814 1.00 87.00 103 PRO A CA 1
ATOM 832 C C . PRO A 1 103 ? -5.486 2.116 7.758 1.00 87.00 103 PRO A C 1
ATOM 834 O O . PRO A 1 103 ? -4.913 2.215 8.851 1.00 87.00 103 PRO A O 1
ATOM 837 N N . LEU A 1 104 ? -6.379 3.023 7.343 1.00 90.81 104 LEU A N 1
ATOM 838 C CA . LEU A 1 104 ? -6.651 4.252 8.098 1.00 90.81 104 LEU A CA 1
ATOM 839 C C . LEU A 1 104 ? -7.258 3.931 9.467 1.00 90.81 104 LEU A C 1
ATOM 841 O O . LEU A 1 104 ? -8.168 3.117 9.573 1.00 90.81 104 LEU A O 1
ATOM 845 N N . ASN A 1 105 ? -6.806 4.597 10.527 1.00 91.06 105 ASN A N 1
ATOM 846 C CA . ASN A 1 105 ? -7.215 4.242 11.886 1.00 91.06 105 ASN A CA 1
ATOM 847 C C . ASN A 1 105 ? -8.693 4.535 12.163 1.00 91.06 105 ASN A C 1
ATOM 849 O O . ASN A 1 105 ? -9.357 3.742 12.835 1.00 91.06 105 ASN A O 1
ATOM 853 N N . PHE A 1 106 ? -9.218 5.644 11.635 1.00 91.00 106 PHE A N 1
ATOM 854 C CA . PHE A 1 106 ? -10.594 6.068 11.895 1.00 91.00 106 PHE A CA 1
ATOM 855 C C . PHE A 1 106 ? -11.644 5.122 11.298 1.00 91.00 106 PHE A C 1
ATOM 857 O O . PHE A 1 106 ? -12.782 5.153 11.758 1.00 91.00 106 PHE A O 1
ATOM 864 N N . ILE A 1 107 ? -11.293 4.209 10.372 1.00 90.56 107 ILE A N 1
ATOM 865 C CA . ILE A 1 107 ? -12.239 3.186 9.876 1.00 90.56 107 ILE A CA 1
ATOM 866 C C . ILE A 1 107 ? -12.800 2.338 11.021 1.00 90.56 107 ILE A C 1
ATOM 868 O O . ILE A 1 107 ? -13.926 1.860 10.940 1.00 90.56 107 ILE A O 1
ATOM 872 N N . LYS A 1 108 ? -12.050 2.207 12.123 1.00 88.62 108 LYS A N 1
ATOM 873 C CA . LYS A 1 108 ? -12.477 1.497 13.333 1.00 88.62 108 LYS A CA 1
ATOM 874 C C . LYS A 1 108 ? -13.651 2.168 14.049 1.00 88.62 108 LYS A C 1
ATOM 876 O O . LYS A 1 108 ? -14.334 1.469 14.787 1.00 88.62 108 LYS A O 1
ATOM 881 N N . GLU A 1 109 ? -13.876 3.461 13.813 1.00 87.88 109 GLU A N 1
ATOM 882 C CA . GLU A 1 109 ? -14.984 4.257 14.362 1.00 87.88 109 GLU A CA 1
ATOM 883 C C . GLU A 1 109 ? -16.180 4.370 13.411 1.00 87.88 109 GLU A C 1
ATOM 885 O O . GLU A 1 109 ? -17.308 4.563 13.862 1.00 87.88 109 GLU A O 1
ATOM 890 N N . ILE A 1 110 ? -15.932 4.328 12.097 1.00 88.44 110 ILE A N 1
ATOM 891 C CA . ILE A 1 110 ? -16.934 4.684 11.076 1.00 88.44 110 ILE A CA 1
ATOM 892 C C . ILE A 1 110 ? -17.450 3.488 10.267 1.00 88.44 110 ILE A C 1
ATOM 894 O O . ILE A 1 110 ? -18.448 3.618 9.562 1.00 88.44 110 ILE A O 1
ATOM 898 N N . MET A 1 111 ? -16.780 2.334 10.329 1.00 88.00 111 MET A N 1
ATOM 899 C CA . MET A 1 111 ? -17.136 1.143 9.555 1.00 88.00 111 MET A CA 1
ATOM 900 C C . MET A 1 111 ? -17.377 -0.072 10.446 1.00 88.00 111 MET A C 1
ATOM 902 O O . MET A 1 111 ? -16.684 -0.297 11.440 1.00 88.00 111 MET A O 1
ATOM 906 N N . VAL A 1 112 ? -18.345 -0.887 10.025 1.00 89.44 112 VAL A N 1
ATOM 907 C CA . VAL A 1 112 ? -18.622 -2.213 10.590 1.00 89.44 112 VAL A CA 1
ATOM 908 C C . VAL A 1 112 ? -17.478 -3.189 10.307 1.00 89.44 112 VAL A C 1
ATOM 910 O O . VAL A 1 112 ? -16.723 -3.009 9.347 1.00 89.44 112 VAL A O 1
ATOM 913 N N . GLY A 1 113 ? -17.361 -4.242 11.122 1.00 86.56 113 GLY A N 1
ATOM 914 C CA . GLY A 1 113 ? -16.314 -5.263 11.023 1.00 86.56 113 GLY A CA 1
ATOM 915 C C . GLY A 1 113 ? -16.064 -5.783 9.608 1.00 86.56 113 GLY A C 1
ATOM 916 O O . GLY A 1 113 ? -14.916 -5.818 9.175 1.00 86.56 113 GLY A O 1
ATOM 917 N N . GLU A 1 114 ? -17.124 -6.105 8.867 1.00 87.81 114 GLU A N 1
ATOM 918 C CA . GLU A 1 114 ? -17.022 -6.679 7.518 1.00 87.81 114 GLU A CA 1
ATOM 919 C C . GLU A 1 114 ? -16.344 -5.730 6.517 1.00 87.81 114 GLU A C 1
ATOM 921 O O . GLU A 1 114 ? -15.414 -6.123 5.816 1.00 87.81 114 GLU A O 1
ATOM 926 N N . HIS A 1 115 ? -16.742 -4.454 6.485 1.00 89.00 115 HIS A N 1
ATOM 927 C CA . HIS A 1 115 ? -16.142 -3.466 5.580 1.00 89.00 115 HIS A CA 1
ATOM 928 C C . HIS A 1 115 ? -14.692 -3.140 5.957 1.00 89.00 115 HIS A C 1
ATOM 930 O O . HIS A 1 115 ? -13.862 -2.915 5.076 1.00 89.00 115 HIS A O 1
ATOM 936 N N . ARG A 1 116 ? -14.370 -3.145 7.259 1.00 89.06 116 ARG A N 1
ATOM 937 C CA . ARG A 1 116 ? -12.987 -2.974 7.732 1.00 89.06 116 ARG A CA 1
ATOM 938 C C . ARG A 1 116 ? -12.105 -4.117 7.247 1.00 89.06 116 ARG A C 1
ATOM 940 O O . ARG A 1 116 ? -11.058 -3.851 6.670 1.00 89.06 116 ARG A O 1
ATOM 947 N N . ALA A 1 117 ? -12.572 -5.356 7.396 1.00 88.94 117 ALA A N 1
ATOM 948 C CA . ALA A 1 117 ? -11.849 -6.538 6.939 1.00 88.94 117 ALA A CA 1
ATOM 949 C C . ALA A 1 117 ? -11.582 -6.498 5.424 1.00 88.94 117 ALA A C 1
ATOM 951 O O . ALA A 1 117 ? -10.484 -6.823 4.990 1.00 88.94 117 ALA A O 1
ATOM 952 N N . MET A 1 118 ? -12.545 -6.031 4.619 1.00 90.38 118 MET A N 1
ATOM 953 C CA . MET A 1 118 ? -12.338 -5.853 3.175 1.00 90.38 118 MET A CA 1
ATOM 954 C C . MET A 1 118 ? -11.239 -4.831 2.849 1.00 90.38 118 MET A C 1
ATOM 956 O O . MET A 1 118 ? -10.436 -5.061 1.948 1.00 90.38 118 MET A O 1
ATOM 960 N N . LEU A 1 119 ? -11.193 -3.699 3.560 1.00 88.88 119 LEU A N 1
ATOM 961 C CA . LEU A 1 119 ? -10.144 -2.692 3.361 1.00 88.88 119 LEU A CA 1
ATOM 962 C C . LEU A 1 119 ? -8.776 -3.163 3.859 1.00 88.88 119 LEU A C 1
ATOM 964 O O . LEU A 1 119 ? -7.764 -2.797 3.263 1.00 88.88 119 LEU A O 1
ATOM 968 N N . GLU A 1 120 ? -8.744 -3.945 4.936 1.00 88.19 120 GLU A N 1
ATOM 969 C CA . GLU A 1 120 ? -7.530 -4.567 5.467 1.00 88.19 120 GLU A CA 1
ATOM 970 C C . GLU A 1 120 ? -6.956 -5.588 4.473 1.00 88.19 120 GLU A C 1
ATOM 972 O O . GLU A 1 120 ? -5.783 -5.486 4.123 1.00 88.19 120 GLU A O 1
ATOM 977 N N . ASP A 1 121 ? -7.788 -6.482 3.931 1.00 84.62 121 ASP A N 1
ATOM 978 C CA . ASP A 1 121 ? -7.381 -7.459 2.910 1.00 84.62 121 ASP A CA 1
ATOM 979 C C . ASP A 1 121 ? -6.928 -6.774 1.610 1.00 84.62 121 ASP A C 1
ATOM 981 O O . ASP A 1 121 ? -5.891 -7.107 1.039 1.00 84.62 121 ASP A O 1
ATOM 985 N N . MET A 1 122 ? -7.649 -5.743 1.158 1.00 84.50 122 MET A N 1
ATOM 986 C CA . MET A 1 122 ? -7.226 -4.945 0.005 1.00 84.50 122 MET A CA 1
ATOM 987 C C . MET A 1 122 ? -5.870 -4.270 0.256 1.00 84.50 122 MET A C 1
ATOM 989 O O . MET A 1 122 ? -5.013 -4.284 -0.624 1.00 84.50 122 MET A O 1
ATOM 993 N N . HIS A 1 123 ? -5.651 -3.690 1.440 1.00 82.62 123 HIS A N 1
ATOM 994 C CA . HIS A 1 123 ? -4.364 -3.089 1.786 1.00 82.62 123 HIS A CA 1
ATOM 995 C C . HIS A 1 123 ? -3.234 -4.115 1.734 1.00 82.62 123 HIS A C 1
ATOM 997 O O . HIS A 1 123 ? -2.186 -3.846 1.151 1.00 82.62 123 HIS A O 1
ATOM 1003 N N . GLU A 1 124 ? -3.461 -5.300 2.298 1.00 77.69 124 GLU A N 1
ATOM 1004 C CA . GLU A 1 124 ? -2.484 -6.384 2.302 1.00 77.69 124 GLU A CA 1
ATOM 1005 C C . GLU A 1 124 ? -2.170 -6.900 0.893 1.00 77.69 124 GLU A C 1
ATOM 1007 O O . GLU A 1 124 ? -1.0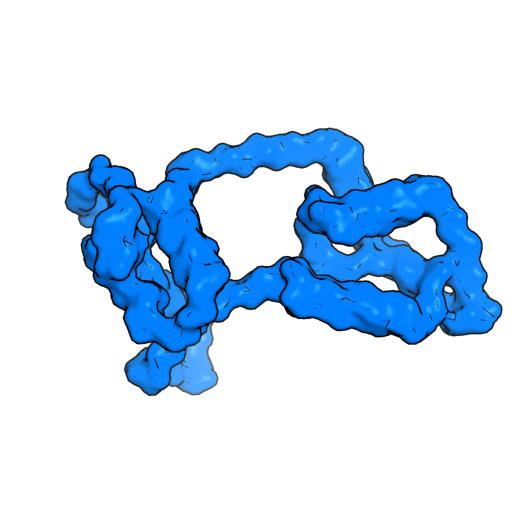13 -7.165 0.580 1.00 77.69 124 GLU A O 1
ATOM 1012 N N . ASN A 1 125 ? -3.169 -6.989 0.018 1.00 74.31 125 ASN A N 1
ATOM 1013 C CA . ASN A 1 125 ? -2.990 -7.545 -1.322 1.00 74.31 125 ASN A CA 1
ATOM 1014 C C . ASN A 1 125 ? -2.499 -6.524 -2.362 1.00 74.31 125 ASN A C 1
ATOM 1016 O O . ASN A 1 125 ? -1.876 -6.912 -3.351 1.00 74.31 125 ASN A O 1
ATOM 1020 N N . VAL A 1 126 ? -2.813 -5.236 -2.186 1.00 69.00 126 VAL A N 1
ATOM 1021 C CA . VAL A 1 126 ? -2.603 -4.194 -3.210 1.00 69.00 126 VAL A CA 1
ATOM 1022 C C . VAL A 1 126 ? -1.553 -3.163 -2.799 1.00 69.00 126 VAL A C 1
ATOM 1024 O O . VAL A 1 126 ? -0.780 -2.729 -3.652 1.00 69.00 126 VAL A O 1
ATOM 1027 N N . PHE A 1 127 ? -1.509 -2.762 -1.524 1.00 67.44 127 PHE A N 1
ATOM 1028 C CA . PHE A 1 127 ? -0.622 -1.688 -1.053 1.00 67.44 127 PHE A CA 1
ATOM 1029 C C . PHE A 1 127 ? 0.623 -2.186 -0.337 1.00 67.44 127 PHE A C 1
ATOM 1031 O O . PHE A 1 127 ? 1.675 -1.561 -0.461 1.00 67.44 127 PHE A O 1
ATOM 1038 N N . ASN A 1 128 ? 0.552 -3.329 0.347 1.00 66.12 128 ASN A N 1
ATOM 1039 C CA . ASN A 1 128 ? 1.756 -4.000 0.809 1.00 66.12 128 ASN A CA 1
ATOM 1040 C C . ASN A 1 128 ? 2.511 -4.527 -0.413 1.00 66.12 128 ASN A C 1
ATOM 1042 O O . ASN A 1 128 ? 2.339 -5.663 -0.853 1.00 66.12 128 ASN A O 1
ATOM 1046 N N . VAL A 1 129 ? 3.396 -3.693 -0.955 1.00 54.06 129 VAL A N 1
ATOM 1047 C CA . VAL A 1 129 ? 4.438 -4.133 -1.872 1.00 54.06 129 VAL A CA 1
ATOM 1048 C C . VAL A 1 129 ? 5.379 -5.001 -1.049 1.00 54.06 129 VAL A C 1
ATOM 1050 O O . VAL A 1 129 ? 6.356 -4.533 -0.463 1.00 54.06 129 VAL A O 1
ATOM 1053 N N . SER A 1 130 ? 5.080 -6.296 -0.963 1.00 47.25 130 SER A N 1
ATOM 1054 C CA . SER A 1 130 ? 6.096 -7.245 -0.551 1.00 47.25 130 SER A CA 1
ATOM 1055 C C . SER A 1 130 ? 7.202 -7.135 -1.593 1.00 47.25 130 SER A C 1
ATOM 1057 O O . SER A 1 130 ? 6.999 -7.497 -2.753 1.00 47.25 130 SER A O 1
ATOM 1059 N N . LEU A 1 131 ? 8.368 -6.627 -1.195 1.00 41.84 131 LEU A N 1
ATOM 1060 C CA . LEU A 1 131 ? 9.616 -6.906 -1.893 1.00 41.84 131 LEU A CA 1
ATOM 1061 C C . LEU A 1 131 ? 9.786 -8.428 -1.861 1.00 41.84 131 LEU A C 1
ATOM 1063 O O . LEU A 1 131 ? 10.431 -8.980 -0.971 1.00 41.84 131 LEU A O 1
ATOM 1067 N N . THR A 1 132 ? 9.155 -9.130 -2.803 1.00 41.75 132 THR A N 1
ATOM 1068 C CA . THR A 1 132 ? 9.423 -10.532 -3.093 1.00 41.75 132 THR A CA 1
ATOM 1069 C C . THR A 1 132 ? 10.801 -10.578 -3.719 1.00 41.75 132 THR A C 1
ATOM 1071 O O . THR A 1 132 ? 10.956 -10.716 -4.929 1.00 41.75 132 THR A O 1
ATOM 1074 N N . ALA A 1 133 ? 11.826 -10.436 -2.886 1.00 44.56 133 ALA A N 1
ATOM 1075 C CA . ALA A 1 133 ? 13.110 -10.994 -3.219 1.00 44.56 133 ALA A CA 1
ATOM 1076 C C . ALA A 1 133 ? 12.881 -12.503 -3.283 1.00 44.56 133 ALA A C 1
ATOM 1078 O O . ALA A 1 133 ? 12.617 -13.152 -2.267 1.00 44.56 133 ALA A O 1
ATOM 1079 N N . VAL A 1 134 ? 12.906 -13.057 -4.493 1.00 42.34 134 VAL A N 1
ATOM 1080 C CA . VAL A 1 134 ? 12.994 -14.501 -4.675 1.00 42.34 134 VAL A CA 1
ATOM 1081 C C . VAL A 1 134 ? 14.373 -14.882 -4.162 1.00 42.34 134 VAL A C 1
ATOM 1083 O O . VAL A 1 134 ? 15.348 -14.836 -4.899 1.00 42.34 134 VAL A O 1
ATOM 1086 N N . ILE A 1 135 ? 14.470 -15.182 -2.867 1.00 47.56 135 ILE A N 1
ATOM 1087 C CA . ILE A 1 135 ? 15.692 -15.703 -2.264 1.00 47.56 135 ILE A CA 1
ATOM 1088 C C . ILE A 1 135 ? 15.815 -17.144 -2.771 1.00 47.56 135 ILE A C 1
ATOM 1090 O O . ILE A 1 135 ? 14.981 -17.982 -2.409 1.00 47.56 135 ILE A O 1
ATOM 1094 N N . PRO A 1 136 ? 16.809 -17.473 -3.615 1.00 48.25 136 PRO A N 1
ATOM 1095 C CA . PRO A 1 136 ? 16.985 -18.842 -4.071 1.00 48.25 136 PRO A CA 1
ATOM 1096 C C . PRO A 1 136 ? 17.206 -19.765 -2.867 1.00 48.25 136 PRO A C 1
ATOM 1098 O O . PRO A 1 136 ? 17.887 -19.396 -1.909 1.00 48.25 136 PRO A O 1
ATOM 1101 N N . ALA A 1 137 ? 16.705 -21.002 -2.926 1.00 52.94 137 ALA A N 1
ATOM 1102 C CA . ALA A 1 137 ? 16.872 -21.993 -1.852 1.00 52.94 137 ALA A CA 1
ATOM 1103 C C . ALA A 1 137 ? 18.348 -22.335 -1.530 1.00 52.94 137 ALA A C 1
ATOM 1105 O O . ALA A 1 137 ? 18.639 -23.059 -0.578 1.00 52.94 137 ALA A O 1
ATOM 1106 N N . THR A 1 138 ? 19.291 -21.832 -2.328 1.00 53.69 138 THR A N 1
ATOM 1107 C CA . THR A 1 138 ? 20.738 -21.952 -2.135 1.00 53.69 138 THR A CA 1
ATOM 1108 C C . THR A 1 138 ? 21.312 -20.943 -1.133 1.00 53.69 138 THR A C 1
ATOM 1110 O O . THR A 1 138 ? 22.440 -21.144 -0.676 1.00 53.69 138 THR A O 1
ATOM 1113 N N . VAL A 1 139 ? 20.568 -19.898 -0.749 1.00 55.88 139 VAL A N 1
ATOM 1114 C CA . VAL A 1 139 ? 21.032 -18.884 0.210 1.00 55.88 139 VAL A CA 1
ATOM 1115 C C . VAL A 1 139 ? 21.010 -19.462 1.625 1.00 55.88 139 VAL A C 1
ATOM 1117 O O . VAL A 1 139 ? 19.963 -19.697 2.231 1.00 55.88 139 VAL A O 1
ATOM 1120 N N . ARG A 1 140 ? 22.200 -19.718 2.174 1.00 55.75 140 ARG A N 1
ATOM 1121 C CA . ARG A 1 140 ? 22.371 -20.281 3.518 1.00 55.75 140 ARG A CA 1
ATOM 1122 C C . ARG A 1 140 ? 22.288 -19.181 4.577 1.00 55.75 140 ARG A C 1
ATOM 1124 O O . ARG A 1 140 ? 23.309 -18.665 5.020 1.00 55.75 140 ARG A O 1
ATOM 1131 N N . MET A 1 141 ? 21.077 -18.865 5.029 1.00 58.16 141 MET A N 1
ATOM 1132 C CA . MET A 1 141 ? 20.868 -17.997 6.194 1.00 58.16 141 MET A CA 1
ATOM 1133 C C . MET A 1 141 ? 21.106 -18.791 7.496 1.00 58.16 141 MET A C 1
ATOM 1135 O O . MET A 1 141 ? 20.484 -19.840 7.694 1.00 58.16 141 MET A O 1
ATOM 1139 N N . PRO A 1 142 ? 21.978 -18.339 8.416 1.00 59.44 142 PRO A N 1
ATOM 1140 C CA . PRO A 1 142 ? 22.090 -18.959 9.732 1.00 59.44 142 PRO A CA 1
ATOM 1141 C C . PRO A 1 142 ? 20.813 -18.713 10.551 1.00 59.44 142 PRO A C 1
ATOM 1143 O O . PRO A 1 142 ? 20.180 -17.668 10.429 1.00 59.44 142 PRO A O 1
ATOM 1146 N N . ARG A 1 143 ? 20.461 -19.656 11.440 1.00 48.03 143 ARG A N 1
ATOM 1147 C CA . ARG A 1 143 ? 19.199 -19.664 12.220 1.00 48.03 143 ARG A CA 1
ATOM 1148 C C . ARG A 1 143 ? 18.946 -18.388 13.048 1.00 48.03 143 ARG A C 1
ATOM 1150 O O . ARG A 1 143 ? 17.809 -18.151 13.422 1.00 48.03 143 ARG A O 1
ATOM 1157 N N . ASN A 1 144 ? 19.989 -17.583 13.286 1.00 57.09 144 ASN A N 1
ATOM 1158 C CA . ASN A 1 144 ? 19.976 -16.306 14.008 1.00 57.09 144 ASN A CA 1
ATOM 1159 C C . ASN A 1 144 ? 20.787 -15.228 13.253 1.00 57.09 144 ASN A C 1
ATOM 1161 O O . ASN A 1 144 ? 21.682 -14.599 13.822 1.00 57.09 144 ASN A O 1
ATOM 1165 N N . ALA A 1 145 ? 20.569 -15.072 11.946 1.00 57.09 145 ALA A N 1
ATOM 1166 C CA . ALA A 1 145 ? 21.260 -14.049 11.166 1.00 57.09 145 ALA A CA 1
ATOM 1167 C C . ALA A 1 145 ? 20.917 -12.643 11.687 1.00 57.09 145 ALA A C 1
ATOM 1169 O O . ALA A 1 145 ? 19.748 -12.299 11.854 1.00 57.09 145 ALA A O 1
ATOM 1170 N N . ALA A 1 146 ? 21.933 -11.810 11.926 1.00 61.00 146 ALA A N 1
ATOM 1171 C CA . ALA A 1 146 ? 21.701 -10.393 12.183 1.00 61.00 146 ALA A CA 1
ATOM 1172 C C . ALA A 1 146 ? 21.014 -9.757 10.962 1.00 61.00 146 ALA A C 1
ATOM 1174 O O . ALA A 1 146 ? 21.333 -10.123 9.830 1.00 61.00 146 ALA A O 1
ATOM 1175 N N . HIS A 1 147 ? 20.137 -8.767 11.166 1.00 47.19 147 HIS A N 1
ATOM 1176 C CA . HIS A 1 147 ? 19.421 -8.104 10.064 1.00 47.19 147 HIS A CA 1
ATOM 1177 C C . HIS A 1 147 ? 20.360 -7.613 8.948 1.00 47.19 147 HIS A C 1
ATOM 1179 O O . HIS A 1 147 ? 20.037 -7.740 7.776 1.00 47.19 147 HIS A O 1
ATOM 1185 N N . ALA A 1 148 ? 21.569 -7.150 9.285 1.00 56.66 148 ALA A N 1
ATOM 1186 C CA . ALA A 1 148 ? 22.575 -6.739 8.302 1.00 56.66 148 ALA A CA 1
ATOM 1187 C C . ALA A 1 148 ? 23.052 -7.875 7.372 1.00 56.66 148 ALA A C 1
ATOM 1189 O O . ALA A 1 148 ? 23.432 -7.615 6.235 1.00 56.66 148 ALA A O 1
ATOM 1190 N N . VAL A 1 149 ? 23.045 -9.127 7.840 1.00 56.41 149 VAL A N 1
ATOM 1191 C CA . VAL A 1 149 ? 23.352 -10.308 7.017 1.00 56.41 149 VAL A CA 1
ATOM 1192 C C . VAL A 1 149 ? 22.183 -10.598 6.082 1.00 56.41 149 VAL A C 1
ATOM 1194 O O . VAL A 1 149 ? 22.408 -10.839 4.905 1.00 56.41 149 VAL A O 1
ATOM 1197 N N . ILE A 1 150 ? 20.946 -10.474 6.570 1.00 57.56 150 ILE A N 1
ATOM 1198 C CA . ILE A 1 150 ? 19.739 -10.640 5.749 1.00 57.56 150 ILE A CA 1
ATOM 1199 C C . ILE A 1 150 ? 19.706 -9.591 4.633 1.00 57.56 150 ILE A C 1
ATOM 1201 O O . ILE A 1 150 ? 19.564 -9.942 3.467 1.00 57.56 150 ILE A O 1
ATOM 1205 N N . PHE A 1 151 ? 19.918 -8.317 4.970 1.00 60.00 151 PHE A N 1
ATOM 1206 C CA . PHE A 1 151 ? 19.974 -7.234 3.988 1.00 60.00 151 PHE A CA 1
ATOM 1207 C C . PHE A 1 151 ? 21.137 -7.382 3.010 1.00 60.00 151 PHE A C 1
ATOM 1209 O O . PHE A 1 151 ? 20.977 -7.061 1.839 1.00 60.00 151 PHE A O 1
ATOM 1216 N N . ARG A 1 152 ? 22.289 -7.902 3.451 1.00 62.81 152 ARG A N 1
ATOM 1217 C CA . ARG A 1 152 ? 23.408 -8.201 2.552 1.00 62.81 152 ARG A CA 1
ATOM 1218 C C . ARG A 1 152 ? 23.045 -9.287 1.549 1.00 62.81 152 ARG A C 1
ATOM 1220 O O . ARG A 1 152 ? 23.303 -9.097 0.372 1.00 62.81 152 ARG A O 1
ATOM 1227 N N . GLU A 1 153 ? 22.477 -10.400 1.998 1.00 63.25 153 GLU A N 1
ATOM 1228 C CA . GLU A 1 153 ? 22.086 -11.492 1.101 1.00 63.25 153 GLU A CA 1
ATOM 1229 C C . GLU A 1 153 ? 20.972 -11.051 0.144 1.00 63.25 153 GLU A C 1
ATOM 1231 O O . GLU A 1 153 ? 21.035 -11.358 -1.039 1.00 63.25 153 GLU A O 1
ATOM 1236 N N . LEU A 1 154 ? 20.003 -10.260 0.620 1.00 62.56 154 LEU A N 1
ATOM 1237 C CA . LEU A 1 154 ? 18.977 -9.639 -0.224 1.00 62.56 154 LEU A CA 1
ATOM 1238 C C . LEU A 1 154 ? 19.592 -8.708 -1.274 1.00 62.56 154 LEU A C 1
ATOM 1240 O O . LEU A 1 154 ? 19.254 -8.798 -2.448 1.00 62.56 154 LEU A O 1
ATOM 1244 N N . PHE A 1 155 ? 20.517 -7.839 -0.864 1.00 62.16 155 PHE A N 1
ATOM 1245 C CA . PHE A 1 155 ? 21.224 -6.944 -1.773 1.00 62.16 155 PHE A CA 1
ATOM 1246 C C . PHE A 1 155 ? 22.042 -7.740 -2.793 1.00 62.16 155 PHE A C 1
ATOM 1248 O O . PHE A 1 155 ? 21.913 -7.511 -3.985 1.00 62.16 155 PHE A O 1
ATOM 1255 N N . MET A 1 156 ? 22.827 -8.728 -2.364 1.00 61.66 156 MET A N 1
ATOM 1256 C CA . MET A 1 156 ? 23.645 -9.554 -3.261 1.00 61.66 156 MET A CA 1
ATOM 1257 C C . MET A 1 156 ? 22.806 -10.421 -4.208 1.00 61.66 156 MET A C 1
ATOM 1259 O O . MET A 1 156 ? 23.227 -10.653 -5.334 1.00 61.66 156 MET A O 1
ATOM 1263 N N . ALA A 1 157 ? 21.631 -10.887 -3.781 1.00 61.06 157 ALA A N 1
ATOM 1264 C CA . ALA A 1 157 ? 20.709 -11.626 -4.642 1.00 61.06 157 ALA A CA 1
ATOM 1265 C C . ALA A 1 157 ? 20.024 -10.725 -5.683 1.00 61.06 157 ALA A C 1
ATOM 1267 O O . ALA A 1 157 ? 19.736 -11.182 -6.785 1.00 61.06 157 ALA A O 1
ATOM 1268 N N . ASN A 1 158 ? 19.784 -9.454 -5.344 1.00 54.88 158 ASN A N 1
ATOM 1269 C CA . ASN A 1 158 ? 19.121 -8.485 -6.220 1.00 54.88 158 ASN A CA 1
ATOM 1270 C C . ASN A 1 158 ? 20.096 -7.650 -7.068 1.00 54.88 158 ASN A C 1
ATOM 1272 O O . ASN A 1 158 ? 19.665 -6.962 -7.988 1.00 54.88 158 ASN A O 1
ATOM 1276 N N . THR A 1 159 ? 21.399 -7.696 -6.779 1.00 55.50 159 THR A N 1
ATOM 1277 C CA . THR A 1 159 ? 22.428 -6.964 -7.525 1.00 55.50 159 THR A CA 1
ATOM 1278 C C . THR A 1 159 ? 23.262 -7.927 -8.363 1.00 55.50 159 THR A C 1
ATOM 1280 O O . THR A 1 159 ? 24.208 -8.554 -7.891 1.00 55.50 159 THR A O 1
ATOM 1283 N N . ASP A 1 160 ? 22.905 -8.060 -9.642 1.00 56.59 160 ASP A N 1
ATOM 1284 C CA . ASP A 1 160 ? 23.750 -8.749 -10.618 1.00 56.59 160 ASP A CA 1
ATOM 1285 C C . ASP A 1 160 ? 24.949 -7.853 -10.987 1.00 56.59 160 ASP A C 1
ATOM 1287 O O . ASP A 1 160 ? 24.876 -6.622 -10.942 1.00 56.59 160 ASP A O 1
ATOM 1291 N N . ARG A 1 161 ? 26.056 -8.465 -11.422 1.00 54.38 161 ARG A N 1
ATOM 1292 C CA . ARG A 1 161 ? 27.232 -7.775 -11.971 1.00 54.38 161 ARG A CA 1
ATOM 1293 C C . ARG A 1 161 ? 26.877 -6.907 -13.185 1.00 54.38 161 ARG A C 1
ATOM 1295 O O . ARG A 1 161 ? 27.610 -5.968 -13.471 1.00 54.38 161 ARG A O 1
ATOM 1302 N N . ASN A 1 162 ? 25.776 -7.228 -13.871 1.00 50.56 162 ASN A N 1
ATOM 1303 C CA . ASN A 1 162 ? 25.302 -6.535 -15.071 1.00 50.56 162 ASN A CA 1
ATOM 1304 C C . ASN A 1 162 ? 24.126 -5.573 -14.821 1.00 50.56 162 ASN A C 1
ATOM 1306 O O . ASN A 1 162 ? 23.912 -4.670 -15.624 1.00 50.56 162 ASN A O 1
ATOM 1310 N N . THR A 1 163 ? 23.351 -5.757 -13.748 1.00 51.34 163 THR A N 1
ATOM 1311 C CA . THR A 1 163 ? 22.171 -4.935 -13.427 1.00 51.34 163 THR A CA 1
ATOM 1312 C C . THR A 1 163 ? 21.957 -4.937 -11.916 1.00 51.34 163 THR A C 1
ATOM 1314 O O . THR A 1 163 ? 21.532 -5.950 -11.361 1.00 51.34 163 THR A O 1
ATOM 1317 N N . GLY A 1 164 ? 22.257 -3.819 -11.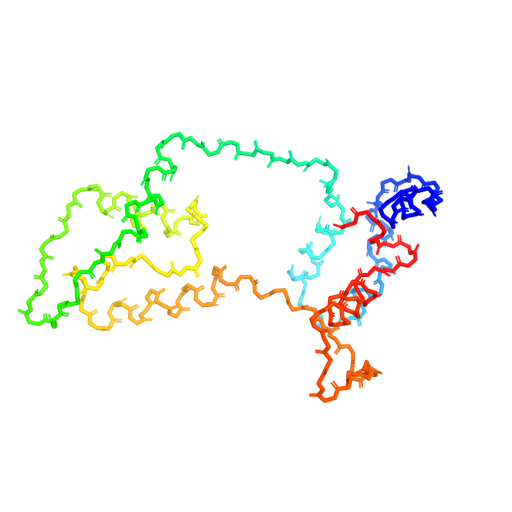252 1.00 45.44 164 GLY A N 1
ATOM 1318 C CA . GLY A 1 164 ? 21.877 -3.612 -9.851 1.00 45.44 164 GLY A CA 1
ATOM 1319 C C . GLY A 1 164 ? 22.898 -2.919 -8.954 1.00 45.44 164 GLY A C 1
ATOM 1320 O O . GLY A 1 164 ? 22.557 -2.589 -7.832 1.00 45.44 164 GLY A O 1
ATOM 1321 N N . GLN A 1 165 ? 24.112 -2.602 -9.414 1.00 52.41 165 GLN A N 1
ATOM 1322 C CA . GLN A 1 165 ? 25.058 -1.824 -8.586 1.00 52.41 165 GLN A CA 1
ATOM 1323 C C . GLN A 1 165 ? 24.578 -0.391 -8.265 1.00 52.41 165 GLN A C 1
ATOM 1325 O O . GLN A 1 165 ? 25.125 0.237 -7.361 1.00 52.41 165 GLN A O 1
ATOM 1330 N N . LYS A 1 166 ? 23.561 0.100 -8.987 1.00 48.31 166 LYS A N 1
ATOM 1331 C CA . LYS A 1 166 ? 22.929 1.417 -8.822 1.00 48.31 166 LYS A CA 1
ATOM 1332 C C . LYS A 1 166 ? 21.446 1.389 -8.403 1.00 48.31 166 LYS A C 1
ATOM 1334 O O . LYS A 1 166 ? 20.864 2.458 -8.283 1.00 48.31 166 LYS A O 1
ATOM 1339 N N . MET A 1 167 ? 20.833 0.211 -8.242 1.00 45.31 167 MET A N 1
ATOM 1340 C CA . MET A 1 167 ? 19.484 0.106 -7.652 1.00 45.31 167 MET A CA 1
ATOM 1341 C C . MET A 1 167 ? 19.568 0.353 -6.146 1.00 45.31 167 MET A C 1
ATOM 1343 O O . MET A 1 167 ? 18.679 1.046 -5.613 1.00 45.31 167 MET A O 1
#